Protein AF-W4B5G7-F1 (afdb_monomer_lite)

pLDDT: mean 81.16, std 14.91, range [45.06, 97.25]

Secondary structure (DSSP, 8-state):
-----HHHHHHHHHHHTTSS----------PPPPPGGGT---------HHHHHHHHHHTTT-TTHHHHHHHHHHHHHHHHHHHHH--

Foldseek 3Di:
DDPPPVVVVVVVVQVVVPHDDPPPPPPPPPPPDDDPVNPDDDDDDDDDPVVVVVLCVVCPPPPPVSVVVVVVVVVVVVVVVVVVVVD

Sequence (87 aa):
MSDKNLRETLLKISIRTGGPIEKKEYVNVDVPKPKFEDTHDRTTTWYRKDLLAELNEITKGKRGLKTQILNAILDDYLRERRRKLDE

Structure (mmCIF, N/CA/C/O backbone):
data_AF-W4B5G7-F1
#
_entry.id   AF-W4B5G7-F1
#
loop_
_atom_site.group_PDB
_atom_site.id
_atom_site.type_symbol
_atom_site.label_atom_id
_atom_site.label_alt_id
_atom_site.label_comp_id
_atom_site.label_asym_id
_atom_site.label_entity_id
_atom_site.label_seq_id
_atom_site.pdbx_PDB_ins_code
_atom_site.Cartn_x
_atom_site.Cartn_y
_atom_site.Cartn_z
_atom_site.occupancy
_atom_site.B_iso_or_equiv
_atom_site.auth_seq_id
_atom_site.auth_comp_id
_atom_site.auth_asym_id
_atom_site.auth_atom_id
_atom_site.pdbx_PDB_model_num
ATOM 1 N N . MET A 1 1 ? 0.218 -53.381 14.083 1.00 45.06 1 MET A N 1
ATOM 2 C CA . MET A 1 1 ? 0.003 -53.086 12.650 1.00 45.06 1 MET A CA 1
ATOM 3 C C . MET A 1 1 ? 1.349 -52.665 12.092 1.00 45.06 1 MET A C 1
ATOM 5 O O . MET A 1 1 ? 1.977 -51.817 12.699 1.00 45.06 1 MET A O 1
ATOM 9 N N . SER A 1 2 ? 1.848 -53.360 11.069 1.00 57.53 2 SER A N 1
ATOM 10 C CA . SER A 1 2 ? 3.220 -53.209 10.563 1.00 57.53 2 SER A CA 1
ATOM 11 C C . SER A 1 2 ? 3.401 -51.850 9.885 1.00 57.53 2 SER A C 1
ATOM 13 O O . SER A 1 2 ? 2.699 -51.553 8.915 1.00 57.53 2 SER A O 1
ATOM 15 N N . ASP A 1 3 ? 4.346 -51.060 10.400 1.00 59.16 3 ASP A N 1
ATOM 16 C CA . ASP A 1 3 ? 4.909 -49.886 9.737 1.00 59.16 3 ASP A CA 1
ATOM 17 C C . ASP A 1 3 ? 5.537 -50.343 8.422 1.00 59.16 3 ASP A C 1
ATOM 19 O O . ASP A 1 3 ? 6.676 -50.808 8.358 1.00 59.16 3 ASP A O 1
ATOM 23 N N . LYS A 1 4 ? 4.745 -50.297 7.353 1.00 61.66 4 LYS A N 1
ATOM 24 C CA . LYS A 1 4 ? 5.232 -50.558 6.005 1.00 61.66 4 LYS A CA 1
ATOM 25 C C . LYS A 1 4 ? 6.246 -49.466 5.686 1.00 61.66 4 LYS A C 1
ATOM 27 O O . LYS A 1 4 ? 5.868 -48.308 5.525 1.00 61.66 4 LYS A O 1
ATOM 32 N N . ASN A 1 5 ? 7.520 -49.857 5.634 1.00 70.44 5 ASN A N 1
ATOM 33 C CA . ASN A 1 5 ? 8.676 -49.015 5.349 1.00 70.44 5 ASN A CA 1
ATOM 34 C C . ASN A 1 5 ? 8.379 -48.065 4.185 1.00 70.44 5 ASN A C 1
ATOM 36 O O . ASN A 1 5 ? 8.433 -48.463 3.023 1.00 70.44 5 ASN A O 1
ATOM 40 N N . LEU A 1 6 ? 8.101 -46.795 4.497 1.00 70.25 6 LEU A N 1
ATOM 41 C CA . LEU A 1 6 ? 7.771 -45.741 3.529 1.00 70.25 6 LEU A CA 1
ATOM 42 C C . LEU A 1 6 ? 8.785 -45.693 2.369 1.00 70.25 6 LEU A C 1
ATOM 44 O O . LEU A 1 6 ? 8.441 -45.447 1.215 1.00 70.25 6 LEU A O 1
ATOM 48 N N . ARG A 1 7 ? 10.044 -46.009 2.693 1.00 66.69 7 ARG A N 1
ATOM 49 C CA . ARG A 1 7 ? 11.171 -46.138 1.769 1.00 66.69 7 ARG A CA 1
ATOM 50 C C . ARG A 1 7 ? 10.949 -47.190 0.680 1.00 66.69 7 ARG A C 1
ATOM 52 O O . ARG A 1 7 ? 11.255 -46.916 -0.475 1.00 66.69 7 ARG A O 1
ATOM 59 N N . GLU A 1 8 ? 10.426 -48.367 1.016 1.00 72.62 8 GLU A N 1
ATOM 60 C CA . GLU A 1 8 ? 10.168 -49.439 0.043 1.00 72.62 8 GLU A CA 1
ATOM 61 C C . GLU A 1 8 ? 9.015 -49.081 -0.895 1.00 72.62 8 GLU A C 1
ATOM 63 O O . GLU A 1 8 ? 9.069 -49.369 -2.092 1.00 72.62 8 GLU A O 1
ATOM 68 N N . THR A 1 9 ? 7.988 -48.410 -0.369 1.00 75.88 9 THR A N 1
ATOM 69 C CA . THR A 1 9 ? 6.846 -47.934 -1.154 1.00 75.88 9 THR A CA 1
ATOM 70 C C . THR A 1 9 ? 7.285 -46.885 -2.171 1.00 75.88 9 THR A C 1
ATOM 72 O O . THR A 1 9 ? 6.940 -46.988 -3.347 1.00 75.88 9 THR A O 1
ATOM 75 N N . LEU A 1 10 ? 8.102 -45.919 -1.744 1.00 70.94 10 LEU A N 1
ATOM 76 C CA . LEU A 1 10 ? 8.642 -44.872 -2.614 1.00 70.94 10 LEU A CA 1
ATOM 77 C C . LEU A 1 10 ? 9.590 -45.433 -3.683 1.00 70.94 10 LEU A C 1
ATOM 79 O O . LEU A 1 10 ? 9.512 -45.009 -4.834 1.00 70.94 10 LEU A O 1
ATOM 83 N N . LEU A 1 11 ? 10.426 -46.421 -3.341 1.00 69.81 11 LEU A N 1
ATOM 84 C CA . LEU A 1 11 ? 11.297 -47.096 -4.311 1.00 69.81 11 LEU A CA 1
ATOM 85 C C . LEU A 1 11 ? 10.501 -47.875 -5.366 1.00 69.81 11 LEU A C 1
ATOM 87 O O . LEU A 1 11 ? 10.820 -47.821 -6.549 1.00 69.81 11 LEU A O 1
ATOM 91 N N . LYS A 1 12 ? 9.438 -48.585 -4.969 1.00 71.62 12 LYS A N 1
ATOM 92 C CA . LYS A 1 12 ? 8.573 -49.291 -5.930 1.00 71.62 12 LYS A CA 1
ATOM 93 C C . LYS A 1 12 ? 7.860 -48.330 -6.876 1.00 71.62 12 LYS A C 1
ATOM 95 O O . LYS A 1 12 ? 7.718 -48.637 -8.058 1.00 71.62 12 LYS A O 1
ATOM 100 N N . ILE A 1 13 ? 7.412 -47.183 -6.365 1.00 71.81 13 ILE A N 1
ATOM 101 C CA . ILE A 1 13 ? 6.772 -46.148 -7.181 1.00 71.81 13 ILE A CA 1
ATOM 102 C C . ILE A 1 13 ? 7.782 -45.559 -8.173 1.00 71.81 13 ILE A C 1
ATOM 104 O O . ILE A 1 1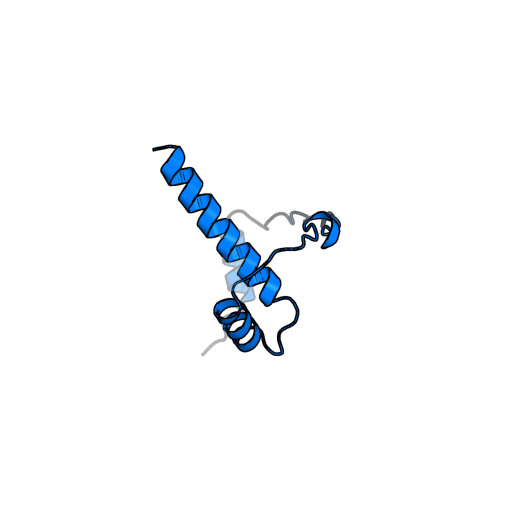3 ? 7.466 -45.488 -9.357 1.00 71.81 13 ILE A O 1
ATOM 108 N N . SER A 1 14 ? 9.000 -45.221 -7.733 1.00 64.50 14 SER A N 1
ATOM 109 C CA . SER A 1 14 ? 10.015 -44.612 -8.605 1.00 64.50 14 SER A CA 1
ATOM 110 C C . SER A 1 14 ? 10.509 -45.549 -9.713 1.00 64.50 14 SER A C 1
ATOM 112 O O . SER A 1 14 ? 10.707 -45.110 -10.845 1.00 64.50 14 SER A O 1
ATOM 114 N N . ILE A 1 15 ? 10.637 -46.851 -9.434 1.00 64.94 15 ILE A N 1
ATOM 115 C CA . ILE A 1 15 ? 10.974 -47.857 -10.454 1.00 64.94 15 ILE A CA 1
ATOM 116 C C . ILE A 1 15 ? 9.849 -47.968 -11.497 1.00 64.94 15 ILE A C 1
ATOM 118 O O . ILE A 1 15 ? 10.126 -48.078 -12.690 1.00 64.94 15 ILE A O 1
ATOM 122 N N . ARG A 1 16 ? 8.577 -47.891 -11.074 1.00 63.91 16 ARG A N 1
ATOM 123 C CA . ARG A 1 16 ? 7.407 -47.993 -11.966 1.00 63.91 16 ARG A CA 1
ATOM 124 C C . ARG A 1 16 ? 7.266 -46.800 -12.918 1.00 63.91 16 ARG A C 1
ATOM 126 O O . ARG A 1 16 ? 6.729 -46.969 -14.007 1.00 63.91 16 ARG A O 1
ATOM 133 N N . THR A 1 17 ? 7.722 -45.613 -12.524 1.00 66.69 17 THR A N 1
ATOM 134 C CA . THR A 1 17 ? 7.550 -44.366 -13.291 1.00 66.69 17 THR A CA 1
ATOM 135 C C . THR A 1 17 ? 8.740 -43.994 -14.181 1.00 66.69 17 THR A C 1
ATOM 137 O O . THR A 1 17 ? 8.779 -42.873 -14.677 1.00 66.69 17 THR A O 1
ATOM 140 N N . GLY A 1 18 ? 9.684 -44.912 -14.425 1.00 62.69 18 GLY A N 1
ATOM 141 C CA . GLY A 1 18 ? 10.755 -44.698 -15.411 1.00 62.69 18 GLY A CA 1
ATOM 142 C C . GLY A 1 18 ? 12.155 -44.454 -14.844 1.00 62.69 18 GLY A C 1
ATOM 143 O O . GLY A 1 18 ? 12.972 -43.830 -15.510 1.00 62.69 18 GLY A O 1
ATOM 144 N N . GLY A 1 19 ? 12.463 -44.981 -13.656 1.00 63.59 19 GLY A N 1
ATOM 145 C CA . GLY A 1 19 ? 13.823 -44.965 -13.109 1.00 63.59 19 GLY A CA 1
ATOM 146 C C . GLY A 1 19 ? 14.125 -43.749 -12.225 1.00 63.59 19 GLY A C 1
ATOM 147 O O . GLY A 1 19 ? 13.252 -42.909 -11.992 1.00 63.59 19 GLY A O 1
ATOM 148 N N . PRO A 1 20 ? 15.335 -43.683 -11.637 1.00 60.97 20 PRO A N 1
ATOM 149 C CA . PRO A 1 20 ? 15.704 -42.595 -10.745 1.00 60.97 20 PRO A CA 1
ATOM 150 C C . PRO A 1 20 ? 15.607 -41.269 -11.495 1.00 60.97 20 PRO A C 1
ATOM 152 O O . PRO A 1 20 ? 16.217 -41.096 -12.545 1.00 60.97 20 PRO A O 1
ATOM 155 N N . ILE A 1 21 ? 14.825 -40.349 -10.931 1.00 62.44 21 ILE A N 1
ATOM 156 C CA . ILE A 1 21 ? 14.710 -38.969 -11.396 1.00 62.44 21 ILE A CA 1
ATOM 157 C C . ILE A 1 21 ? 16.137 -38.433 -11.524 1.00 62.44 21 ILE A C 1
ATOM 159 O O . ILE A 1 21 ? 16.847 -38.349 -10.516 1.00 62.44 21 ILE A O 1
ATOM 163 N N . GLU A 1 22 ? 16.572 -38.126 -12.749 1.00 60.00 22 GLU A N 1
ATOM 164 C CA . GLU A 1 22 ? 17.843 -37.445 -12.971 1.00 60.00 22 GLU A CA 1
ATOM 165 C C . GLU A 1 22 ? 17.864 -36.219 -12.062 1.00 60.00 22 GLU A C 1
ATOM 167 O O . GLU A 1 22 ? 16.938 -35.399 -12.083 1.00 60.00 22 GLU A O 1
ATOM 172 N N . LYS A 1 23 ? 18.889 -36.122 -11.210 1.00 54.19 23 LYS A N 1
ATOM 173 C CA . LYS A 1 23 ? 19.116 -34.926 -10.406 1.00 54.19 23 LYS A CA 1
ATOM 174 C C . LYS A 1 23 ? 19.366 -33.785 -11.384 1.00 54.19 23 LYS A C 1
ATOM 176 O O . LYS A 1 23 ? 20.497 -33.568 -11.802 1.00 54.19 23 LYS A O 1
ATOM 181 N N . LYS A 1 24 ? 18.315 -33.058 -11.758 1.00 57.41 24 LYS A N 1
ATOM 182 C CA . LYS A 1 24 ? 18.468 -31.735 -12.344 1.00 57.41 24 LYS A CA 1
ATOM 183 C C . LYS A 1 24 ? 19.137 -30.897 -11.266 1.00 57.41 24 LYS A C 1
ATOM 185 O O . LYS A 1 24 ? 18.512 -30.570 -10.257 1.00 57.41 24 LYS A O 1
ATOM 190 N N . GLU A 1 25 ? 20.429 -30.645 -11.428 1.00 51.72 25 GLU A N 1
ATOM 191 C CA . GLU A 1 25 ? 21.121 -29.637 -10.641 1.00 51.72 25 GLU A CA 1
ATOM 192 C C . GLU A 1 25 ? 20.436 -28.306 -10.936 1.00 51.72 25 GLU A C 1
ATOM 194 O O . GLU A 1 25 ? 20.578 -27.723 -12.010 1.00 51.72 25 GLU A O 1
ATOM 199 N N . TYR A 1 26 ? 19.618 -27.854 -9.991 1.00 58.03 26 TYR A N 1
ATOM 200 C CA . TYR A 1 26 ? 19.148 -26.485 -9.986 1.00 58.03 26 TYR A CA 1
ATOM 201 C C . TYR A 1 26 ? 20.369 -25.622 -9.698 1.00 58.03 26 TYR A C 1
ATOM 203 O O . TYR A 1 26 ? 20.795 -25.489 -8.550 1.00 58.03 26 TYR A O 1
ATOM 211 N N . VAL A 1 27 ? 20.961 -25.068 -10.753 1.00 54.88 27 VAL A N 1
ATOM 212 C CA . VAL A 1 27 ? 21.906 -23.968 -10.611 1.00 54.88 27 VAL A CA 1
ATOM 213 C C . VAL A 1 27 ? 21.099 -22.823 -10.009 1.00 54.88 27 VAL A C 1
ATOM 215 O O . VAL A 1 27 ? 20.287 -22.201 -10.693 1.00 54.88 27 VAL A O 1
ATOM 218 N N . ASN A 1 28 ? 21.262 -22.590 -8.707 1.00 59.84 28 ASN A N 1
ATOM 219 C CA . ASN A 1 28 ? 20.810 -21.354 -8.084 1.00 59.84 28 ASN A CA 1
ATOM 220 C C . ASN A 1 28 ? 21.658 -20.241 -8.694 1.00 59.84 28 ASN A C 1
ATOM 222 O O . ASN A 1 28 ? 22.748 -19.935 -8.219 1.00 59.84 28 ASN A O 1
ATOM 226 N N . VAL A 1 29 ? 21.187 -19.686 -9.808 1.00 61.12 29 VAL A N 1
ATOM 227 C CA . VAL A 1 29 ? 21.683 -18.407 -10.286 1.00 61.12 29 VAL A CA 1
ATOM 228 C C . VAL A 1 29 ? 21.219 -17.409 -9.235 1.00 61.12 29 VAL A C 1
ATOM 230 O O . VAL A 1 29 ? 20.030 -17.097 -9.165 1.00 61.12 29 VAL A O 1
ATOM 233 N N . ASP A 1 30 ? 22.136 -16.975 -8.371 1.00 64.50 30 ASP A N 1
ATOM 234 C CA . ASP A 1 30 ? 21.913 -15.868 -7.442 1.00 64.50 30 ASP A CA 1
ATOM 235 C C . ASP A 1 30 ? 21.710 -14.596 -8.272 1.00 64.50 30 ASP A C 1
ATOM 237 O O . ASP A 1 30 ? 22.626 -13.807 -8.496 1.00 64.50 30 ASP A O 1
ATOM 241 N N . VAL A 1 31 ? 20.499 -14.419 -8.801 1.00 77.06 31 VAL A N 1
ATOM 242 C CA . VAL A 1 31 ? 20.079 -13.161 -9.405 1.00 77.06 31 VAL A CA 1
ATOM 243 C C . VAL A 1 31 ? 19.870 -12.198 -8.240 1.00 77.06 31 VAL A C 1
ATOM 245 O O . VAL A 1 31 ? 19.006 -12.456 -7.392 1.00 77.06 31 VAL A O 1
ATOM 248 N N . PRO A 1 32 ? 20.645 -11.102 -8.149 1.00 77.56 32 PRO A N 1
ATOM 249 C CA . PRO A 1 32 ? 20.467 -10.132 -7.084 1.00 77.56 32 PRO A CA 1
ATOM 250 C C . PRO A 1 32 ? 19.025 -9.634 -7.105 1.00 77.56 32 PRO A C 1
ATOM 252 O O . PRO A 1 32 ? 18.532 -9.173 -8.136 1.00 77.56 32 PRO A O 1
ATOM 255 N N . LYS A 1 33 ? 18.329 -9.736 -5.968 1.00 79.31 33 LYS A N 1
ATOM 256 C CA . LYS A 1 33 ? 17.008 -9.117 -5.843 1.00 79.31 33 LYS A CA 1
ATOM 257 C C . LYS A 1 33 ? 17.179 -7.609 -6.048 1.00 79.31 33 LYS A C 1
ATOM 259 O O . LYS A 1 33 ? 18.073 -7.038 -5.413 1.00 79.31 33 LYS A O 1
ATOM 264 N N . PRO A 1 34 ? 16.353 -6.971 -6.894 1.00 82.69 34 PRO A N 1
ATOM 265 C CA . PRO A 1 34 ? 16.434 -5.534 -7.097 1.00 82.69 34 PRO A CA 1
ATOM 266 C C . PRO A 1 34 ? 16.233 -4.827 -5.758 1.00 82.69 34 PRO A C 1
ATOM 268 O O . PRO A 1 34 ? 15.423 -5.254 -4.923 1.00 82.69 34 PRO A O 1
ATOM 271 N N . LYS A 1 35 ? 16.998 -3.762 -5.529 1.00 86.38 35 LYS A N 1
ATOM 272 C CA . LYS A 1 35 ? 16.814 -2.922 -4.349 1.00 86.38 35 LYS A CA 1
ATOM 273 C C . LYS A 1 35 ? 15.467 -2.212 -4.462 1.00 86.38 35 LYS A C 1
ATOM 275 O O . LYS A 1 35 ? 14.907 -2.039 -5.541 1.00 86.38 35 LYS A O 1
ATOM 280 N N . PHE A 1 36 ? 14.935 -1.772 -3.325 1.00 83.94 36 PHE A N 1
ATOM 281 C CA . PHE A 1 36 ? 13.665 -1.041 -3.300 1.00 83.94 36 PHE A CA 1
ATOM 282 C C . PHE A 1 36 ? 13.715 0.218 -4.181 1.00 83.94 36 PHE A C 1
ATOM 284 O O . PHE A 1 36 ? 12.772 0.505 -4.908 1.00 83.94 36 PHE A O 1
ATOM 291 N N . GLU A 1 37 ? 14.851 0.911 -4.160 1.00 84.25 37 GLU A N 1
ATOM 292 C CA . GLU A 1 37 ? 15.130 2.106 -4.963 1.00 84.25 37 GLU A CA 1
ATOM 293 C C . GLU A 1 37 ? 15.176 1.817 -6.469 1.00 84.25 37 GLU A C 1
ATOM 295 O O . GLU A 1 37 ? 14.867 2.703 -7.253 1.00 84.25 37 GLU A O 1
ATOM 300 N N . ASP A 1 38 ? 15.465 0.577 -6.879 1.00 87.19 38 ASP A N 1
ATOM 301 C CA . ASP A 1 38 ? 15.466 0.185 -8.295 1.00 87.19 38 ASP A CA 1
ATOM 302 C C . ASP A 1 38 ? 14.036 -0.004 -8.843 1.00 87.19 38 ASP A C 1
ATOM 304 O O . ASP A 1 38 ? 13.839 -0.131 -10.047 1.00 87.19 38 ASP A O 1
ATOM 308 N N . THR A 1 39 ? 13.029 -0.077 -7.962 1.00 87.62 39 THR A N 1
ATOM 309 C CA . THR A 1 39 ? 11.634 -0.404 -8.318 1.00 87.62 39 THR A CA 1
ATOM 310 C C . THR A 1 39 ? 10.618 0.657 -7.895 1.00 87.62 39 THR A C 1
ATOM 312 O O . THR A 1 39 ? 9.459 0.566 -8.294 1.00 87.62 39 THR A O 1
ATOM 315 N N . HIS A 1 40 ? 11.012 1.635 -7.075 1.00 89.19 40 HIS A N 1
ATOM 316 C CA . HIS A 1 40 ? 10.107 2.623 -6.491 1.00 89.19 40 HIS A CA 1
ATOM 317 C C . HIS A 1 40 ? 10.711 4.025 -6.521 1.00 89.19 40 HIS A C 1
ATOM 319 O O . HIS A 1 40 ? 11.747 4.277 -5.904 1.00 89.19 40 HIS A O 1
ATOM 325 N N . ASP A 1 41 ? 9.972 4.961 -7.109 1.00 90.81 41 ASP A N 1
ATOM 326 C CA . ASP A 1 41 ? 10.287 6.384 -7.053 1.00 90.81 41 ASP A CA 1
ATOM 327 C C . ASP A 1 41 ? 9.588 7.075 -5.876 1.00 90.81 41 ASP A C 1
ATOM 329 O O . ASP A 1 41 ? 8.476 6.725 -5.468 1.00 90.81 41 ASP A O 1
ATOM 333 N N . ARG A 1 42 ? 10.244 8.096 -5.311 1.00 87.38 42 ARG A N 1
ATOM 334 C CA . ARG A 1 42 ? 9.642 8.958 -4.285 1.00 87.38 42 ARG A CA 1
ATOM 335 C C . ARG A 1 42 ? 8.956 10.139 -4.957 1.00 87.38 42 ARG A C 1
ATOM 337 O O . ARG A 1 42 ? 9.585 10.899 -5.686 1.00 87.38 42 ARG A O 1
ATOM 344 N N . THR A 1 43 ? 7.683 10.345 -4.643 1.00 88.81 43 THR A N 1
ATOM 345 C CA . THR A 1 43 ? 6.903 11.485 -5.139 1.00 88.81 43 THR A CA 1
ATOM 346 C C . THR A 1 43 ? 6.122 12.130 -4.000 1.00 88.81 43 THR A C 1
ATOM 348 O O . THR A 1 43 ? 5.698 11.456 -3.059 1.00 88.81 43 THR A O 1
ATOM 351 N N . THR A 1 44 ? 5.934 13.447 -4.083 1.00 92.19 44 THR A N 1
ATOM 352 C CA . THR A 1 44 ? 5.123 14.212 -3.132 1.00 92.19 44 THR A CA 1
ATOM 353 C C . THR A 1 44 ? 3.707 14.368 -3.676 1.00 92.19 44 THR A C 1
ATOM 355 O O . THR A 1 44 ? 3.510 14.990 -4.717 1.00 92.19 44 THR A O 1
ATOM 358 N N . THR A 1 45 ? 2.719 13.854 -2.942 1.00 89.69 45 THR A N 1
ATOM 359 C CA . THR A 1 45 ? 1.297 13.903 -3.319 1.00 89.69 45 THR A CA 1
ATOM 360 C C . THR A 1 45 ? 0.463 14.443 -2.165 1.00 89.69 45 THR A C 1
ATOM 362 O O . THR A 1 45 ? 0.767 14.203 -0.995 1.00 89.69 45 THR A O 1
ATOM 365 N N . TRP A 1 46 ? -0.608 15.162 -2.494 1.00 93.06 46 TRP A N 1
ATOM 366 C CA . TRP A 1 46 ? -1.564 15.683 -1.522 1.00 93.06 46 TRP A CA 1
ATOM 367 C C . TRP A 1 46 ? -2.745 14.719 -1.394 1.00 93.06 46 TRP A C 1
ATOM 369 O O . TRP A 1 46 ? -3.400 14.400 -2.383 1.00 93.06 46 TRP A O 1
ATOM 379 N N . TYR A 1 47 ? -3.025 14.271 -0.171 1.00 93.06 47 TYR A N 1
ATOM 380 C CA . TYR A 1 47 ? -4.153 13.391 0.143 1.00 93.06 47 TYR A CA 1
ATOM 381 C C . TYR A 1 47 ? -5.210 14.149 0.942 1.00 93.06 47 TYR A C 1
ATOM 383 O O . TYR A 1 47 ? -4.886 15.047 1.725 1.00 93.06 47 TYR A O 1
ATOM 391 N N . ARG A 1 48 ? -6.481 13.762 0.787 1.00 96.75 48 ARG A N 1
ATOM 392 C CA . ARG A 1 48 ? -7.543 14.272 1.662 1.00 96.75 48 ARG A CA 1
ATOM 393 C C . ARG A 1 48 ? -7.262 13.873 3.114 1.00 96.75 48 ARG A C 1
ATOM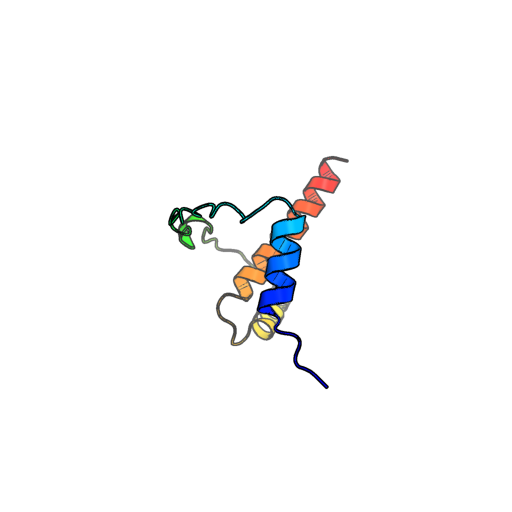 395 O O . ARG A 1 48 ? -6.814 12.758 3.383 1.00 96.75 48 ARG A O 1
ATOM 402 N N . LYS A 1 49 ? -7.522 14.800 4.043 1.00 96.56 49 LYS A N 1
ATOM 403 C CA . LYS A 1 49 ? -7.168 14.654 5.465 1.00 96.56 49 LYS A CA 1
ATOM 404 C C . LYS A 1 49 ? -7.847 13.452 6.126 1.00 96.56 49 LYS A C 1
ATOM 406 O O . LYS A 1 49 ? -7.196 12.742 6.882 1.00 96.56 49 LYS A O 1
ATOM 411 N N . ASP A 1 50 ? -9.122 13.239 5.827 1.00 97.25 50 ASP A N 1
ATOM 412 C CA . ASP A 1 50 ? -9.935 12.130 6.332 1.00 97.25 50 ASP A CA 1
ATOM 413 C C . ASP A 1 50 ? -9.378 10.771 5.889 1.00 97.25 50 ASP A C 1
ATOM 415 O O . ASP A 1 50 ? -9.060 9.932 6.728 1.00 97.25 50 ASP A O 1
ATOM 419 N N . LEU A 1 51 ? -9.138 10.602 4.587 1.00 95.00 51 LEU A N 1
ATOM 420 C CA . LEU A 1 51 ? -8.590 9.362 4.029 1.00 95.00 51 LEU A CA 1
ATOM 421 C C . LEU A 1 51 ? -7.183 9.065 4.551 1.00 95.00 51 LEU A C 1
ATOM 423 O O . LEU A 1 51 ? -6.833 7.919 4.831 1.00 95.00 51 LEU A O 1
ATOM 427 N N . LEU A 1 52 ? -6.356 10.103 4.689 1.00 94.69 52 LEU A N 1
ATOM 428 C CA . LEU A 1 52 ? -5.005 9.950 5.214 1.00 94.69 52 LEU A CA 1
ATOM 429 C C . LEU A 1 52 ? -5.019 9.510 6.683 1.00 94.69 52 LEU A C 1
ATOM 431 O O . LEU A 1 52 ? -4.179 8.699 7.073 1.00 94.69 52 LEU A O 1
ATOM 435 N N . ALA A 1 53 ? -5.945 10.039 7.485 1.00 96.00 53 ALA A N 1
ATOM 436 C CA . ALA A 1 53 ? -6.101 9.655 8.883 1.00 96.00 53 ALA A CA 1
ATOM 437 C C . ALA A 1 53 ? -6.517 8.184 9.008 1.00 96.00 53 ALA A C 1
ATOM 439 O O . ALA A 1 53 ? -5.872 7.432 9.737 1.00 96.00 53 ALA A O 1
ATOM 440 N N . GLU A 1 54 ? -7.514 7.757 8.235 1.00 95.94 54 GLU A N 1
ATOM 441 C CA . GLU A 1 54 ? -7.972 6.366 8.208 1.00 95.94 54 GLU A CA 1
ATOM 442 C C . GLU A 1 54 ? -6.857 5.407 7.763 1.00 95.94 54 GLU A C 1
ATOM 444 O O . GLU A 1 54 ? -6.563 4.422 8.442 1.00 95.94 54 GLU A O 1
ATOM 449 N N . LEU A 1 55 ? -6.144 5.744 6.683 1.00 94.38 55 LEU A N 1
ATO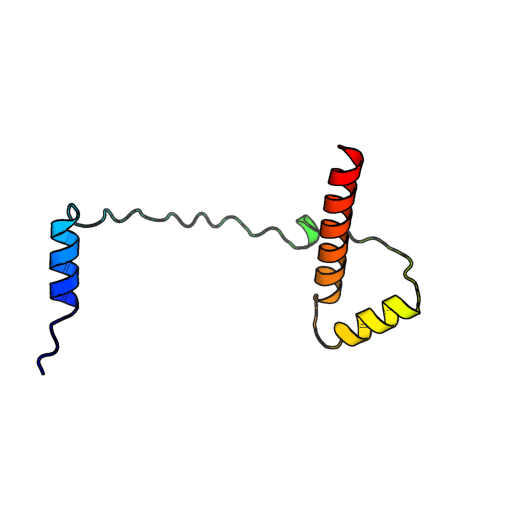M 450 C CA . LEU A 1 55 ? -5.009 4.955 6.206 1.00 94.38 55 LEU A CA 1
ATOM 451 C C . LEU A 1 55 ? -3.900 4.844 7.265 1.00 94.38 55 LEU A C 1
ATOM 453 O O . LEU A 1 55 ? -3.295 3.781 7.426 1.00 94.38 55 LEU A O 1
ATOM 457 N N . ASN A 1 56 ? -3.608 5.927 7.988 1.00 94.25 56 ASN A N 1
ATOM 458 C CA . ASN A 1 56 ? -2.602 5.921 9.050 1.00 94.25 56 ASN A CA 1
ATOM 459 C C . ASN A 1 56 ? -3.023 5.043 10.236 1.00 94.25 56 ASN A C 1
ATOM 461 O O . ASN A 1 56 ? -2.171 4.346 10.781 1.00 94.25 56 ASN A O 1
ATOM 465 N N . GLU A 1 57 ? -4.303 5.037 10.612 1.00 96.31 57 GLU A N 1
ATOM 466 C CA . GLU A 1 57 ? -4.808 4.159 11.674 1.00 96.31 57 GLU A CA 1
ATOM 467 C C . GLU A 1 57 ? -4.742 2.681 11.263 1.00 96.31 57 GLU A C 1
ATOM 469 O O . GLU A 1 57 ? -4.228 1.860 12.021 1.00 96.31 57 GLU A O 1
ATOM 474 N N . ILE A 1 58 ? -5.133 2.337 10.030 1.00 94.69 58 ILE A N 1
ATOM 475 C CA . ILE A 1 58 ? -5.046 0.957 9.506 1.00 94.69 58 ILE A CA 1
ATOM 476 C C . ILE A 1 58 ? -3.593 0.459 9.455 1.00 94.69 58 ILE A C 1
ATOM 478 O O . ILE A 1 58 ? -3.303 -0.718 9.693 1.00 94.69 58 ILE A O 1
ATOM 482 N N . THR A 1 59 ? -2.661 1.350 9.120 1.00 95.62 59 THR A N 1
ATOM 483 C CA . THR A 1 59 ? -1.242 1.008 8.919 1.00 95.62 59 THR A CA 1
ATOM 484 C C . THR A 1 59 ? -0.386 1.202 10.168 1.00 95.62 59 THR A C 1
ATOM 486 O O . THR A 1 59 ? 0.824 0.948 10.144 1.00 95.62 59 THR A O 1
ATOM 489 N N . LYS A 1 60 ? -1.000 1.612 11.280 1.00 94.56 60 LYS A N 1
ATOM 490 C CA . LYS A 1 60 ? -0.325 1.905 12.541 1.00 94.56 60 LYS A CA 1
ATOM 491 C C . LYS A 1 60 ? 0.483 0.701 13.025 1.00 94.56 60 LYS A C 1
ATOM 493 O O . LYS A 1 60 ? -0.002 -0.424 13.091 1.00 94.56 60 LYS A O 1
ATOM 498 N N . GLY A 1 61 ? 1.755 0.940 13.337 1.00 92.69 61 GLY A N 1
ATOM 499 C CA . GLY A 1 61 ? 2.678 -0.094 13.819 1.00 92.69 61 GLY A CA 1
ATOM 500 C C . GLY A 1 61 ? 3.210 -1.061 12.752 1.00 92.69 61 GLY A C 1
ATOM 501 O O . GLY A 1 61 ? 4.027 -1.916 13.084 1.00 92.69 61 GLY A O 1
ATOM 502 N N . LYS A 1 62 ? 2.818 -0.932 11.475 1.00 92.88 62 LYS A N 1
ATOM 503 C CA . LYS A 1 62 ? 3.268 -1.821 10.391 1.00 92.88 62 LYS A CA 1
ATOM 504 C C . LYS A 1 62 ? 4.125 -1.069 9.374 1.00 92.88 62 LYS A C 1
ATOM 506 O O . LYS A 1 62 ? 3.624 -0.368 8.494 1.00 92.88 62 LYS A O 1
ATOM 511 N N . ARG A 1 63 ? 5.448 -1.235 9.472 1.00 90.44 63 ARG A N 1
ATOM 512 C CA . ARG A 1 63 ? 6.406 -0.623 8.538 1.00 90.44 63 ARG A CA 1
ATOM 513 C C . ARG A 1 63 ? 6.161 -1.127 7.110 1.00 90.44 63 ARG A C 1
ATOM 515 O O . ARG A 1 63 ? 6.079 -2.325 6.880 1.00 90.44 63 ARG A O 1
ATOM 522 N N . GLY A 1 64 ? 6.072 -0.205 6.152 1.00 88.88 64 GLY A N 1
ATOM 523 C CA . GLY A 1 64 ? 5.939 -0.512 4.720 1.00 88.88 64 GLY A CA 1
ATOM 524 C C . GLY A 1 64 ? 4.518 -0.833 4.241 1.00 88.88 64 GLY A C 1
ATOM 525 O O . GLY A 1 64 ? 4.256 -0.714 3.046 1.00 88.88 64 GLY A O 1
ATOM 526 N N . LEU A 1 65 ? 3.578 -1.142 5.142 1.00 92.56 65 LEU A N 1
ATOM 527 C CA . LEU A 1 65 ? 2.208 -1.501 4.755 1.00 92.56 65 LEU A CA 1
ATOM 528 C C . LEU A 1 65 ? 1.481 -0.351 4.046 1.00 92.56 65 LEU A C 1
ATOM 530 O O . LEU A 1 65 ? 0.750 -0.573 3.088 1.00 92.56 65 LEU A O 1
ATOM 534 N N . LYS A 1 66 ? 1.724 0.892 4.475 1.00 93.81 66 LYS A N 1
ATOM 535 C CA . LYS A 1 66 ? 1.143 2.077 3.834 1.00 93.81 66 LYS A CA 1
ATOM 536 C C . LYS A 1 66 ? 1.498 2.165 2.351 1.00 93.81 66 LYS A C 1
ATOM 538 O O . LYS A 1 66 ? 0.623 2.402 1.529 1.00 93.81 66 LYS A O 1
ATOM 543 N N . THR A 1 67 ? 2.764 1.933 2.012 1.00 92.44 67 THR A N 1
ATOM 544 C CA . THR A 1 67 ? 3.229 1.923 0.622 1.00 92.44 67 THR A CA 1
ATOM 545 C C . THR A 1 67 ? 2.614 0.766 -0.161 1.00 92.44 67 THR A C 1
ATOM 547 O O . THR A 1 67 ? 2.168 0.972 -1.281 1.00 92.44 67 THR A O 1
ATOM 550 N N . GLN A 1 68 ? 2.520 -0.425 0.438 1.00 93.38 68 GLN A N 1
ATOM 551 C CA . GLN A 1 68 ? 1.894 -1.586 -0.205 1.00 93.38 68 GLN A CA 1
ATOM 552 C C . GLN A 1 68 ? 0.424 -1.333 -0.555 1.00 93.38 68 GLN A C 1
ATOM 554 O O . GLN A 1 68 ? 0.016 -1.603 -1.679 1.00 93.38 68 GLN A O 1
ATOM 559 N N . ILE A 1 69 ? -0.350 -0.775 0.381 1.00 94.94 69 ILE A N 1
ATOM 560 C CA . ILE A 1 69 ? -1.765 -0.450 0.162 1.00 94.94 69 ILE A CA 1
ATOM 561 C C . ILE A 1 69 ? -1.911 0.586 -0.952 1.00 94.94 69 ILE A C 1
ATOM 563 O O . ILE A 1 69 ? -2.712 0.396 -1.861 1.00 94.94 69 ILE A O 1
ATOM 567 N N . LEU A 1 70 ? -1.123 1.665 -0.909 1.00 94.19 70 LEU A N 1
ATOM 568 C CA . LEU A 1 70 ? -1.185 2.711 -1.931 1.00 94.19 70 LEU A CA 1
ATOM 569 C C . LEU A 1 70 ? -0.835 2.172 -3.324 1.00 94.19 70 LEU A C 1
ATOM 571 O O . LEU A 1 70 ? -1.535 2.484 -4.284 1.00 94.19 70 LEU A O 1
ATOM 575 N N . ASN A 1 71 ? 0.195 1.329 -3.429 1.00 94.50 71 ASN A N 1
ATOM 576 C CA . ASN A 1 71 ? 0.586 0.718 -4.698 1.00 94.50 71 ASN A CA 1
ATOM 577 C C . ASN A 1 71 ? -0.485 -0.246 -5.225 1.00 94.50 71 ASN A C 1
ATOM 579 O O . ASN A 1 71 ? -0.764 -0.229 -6.419 1.00 94.50 71 ASN A O 1
ATOM 583 N N . ALA A 1 72 ? -1.107 -1.047 -4.353 1.00 95.38 72 ALA A N 1
ATOM 584 C CA . ALA A 1 72 ? -2.180 -1.962 -4.743 1.00 95.38 72 ALA A CA 1
ATOM 585 C C . ALA A 1 72 ? -3.412 -1.207 -5.264 1.00 95.38 72 ALA A C 1
ATOM 587 O O . ALA A 1 72 ? -3.909 -1.514 -6.342 1.00 95.38 72 ALA A O 1
ATOM 588 N N . ILE A 1 73 ? -3.845 -0.159 -4.551 1.00 95.31 73 ILE A N 1
ATOM 589 C CA . ILE A 1 73 ? -4.962 0.697 -4.983 1.00 95.31 73 ILE A CA 1
ATOM 590 C C . ILE A 1 73 ? -4.662 1.327 -6.347 1.00 95.31 73 ILE A C 1
ATOM 592 O O . ILE A 1 73 ? -5.543 1.401 -7.203 1.00 95.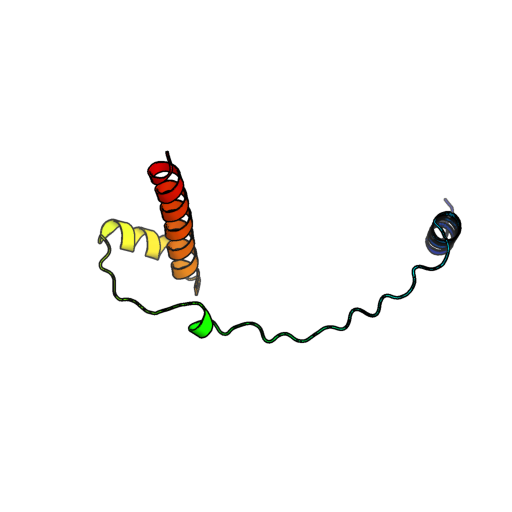31 73 ILE A O 1
ATOM 596 N N . LEU A 1 74 ? -3.427 1.793 -6.555 1.00 94.44 74 LEU A N 1
ATOM 597 C CA . LEU A 1 74 ? -3.030 2.405 -7.817 1.00 94.44 74 LEU A CA 1
ATOM 598 C C . LEU A 1 74 ? -3.014 1.388 -8.965 1.00 94.44 74 LEU A C 1
ATOM 600 O O . LEU A 1 74 ? -3.523 1.700 -10.038 1.00 94.44 74 LEU A O 1
ATOM 604 N N . ASP A 1 75 ? -2.468 0.189 -8.748 1.00 95.56 75 ASP A N 1
ATOM 605 C CA . ASP A 1 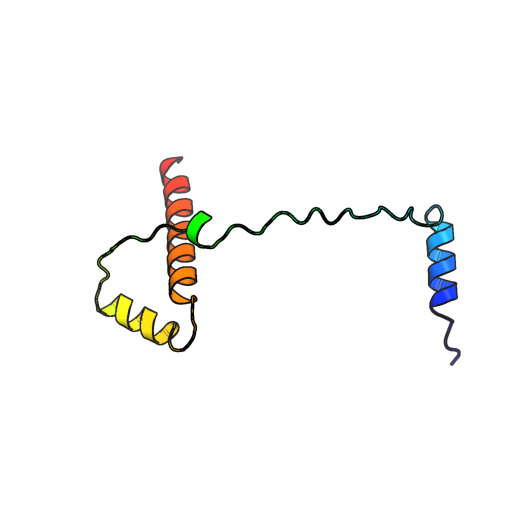75 ? -2.448 -0.886 -9.749 1.00 95.56 75 ASP A CA 1
ATOM 606 C C . ASP A 1 75 ? -3.873 -1.293 -10.147 1.00 95.56 75 ASP A C 1
ATOM 608 O O . ASP A 1 75 ? -4.216 -1.267 -11.331 1.00 95.56 75 ASP A O 1
ATOM 612 N N . ASP A 1 76 ? -4.741 -1.553 -9.168 1.00 96.31 76 ASP A N 1
ATOM 613 C CA . ASP A 1 76 ? -6.138 -1.922 -9.412 1.00 96.31 76 ASP A CA 1
ATOM 614 C C . ASP A 1 76 ? -6.881 -0.831 -10.193 1.00 96.31 76 ASP A C 1
ATOM 616 O O . ASP A 1 76 ? -7.527 -1.110 -11.209 1.00 96.31 76 ASP A O 1
ATOM 620 N N . TYR A 1 77 ? -6.734 0.432 -9.779 1.00 95.50 77 TYR A N 1
ATOM 621 C CA . TYR A 1 77 ? -7.377 1.556 -10.453 1.00 95.50 77 TYR A CA 1
ATOM 622 C C . TYR A 1 77 ? -6.861 1.751 -11.883 1.00 95.50 77 TYR A C 1
ATOM 624 O O . TYR A 1 77 ? -7.650 1.995 -12.799 1.00 95.50 77 TYR A O 1
ATOM 632 N N . LEU A 1 78 ? -5.549 1.636 -12.110 1.00 95.31 78 LEU A N 1
ATOM 633 C CA . LEU A 1 78 ? -4.962 1.772 -13.443 1.00 95.31 78 LEU A CA 1
ATOM 634 C C . LEU A 1 78 ? -5.390 0.631 -14.368 1.00 95.31 78 LEU A C 1
ATOM 636 O O . LEU A 1 78 ? -5.702 0.889 -15.532 1.00 95.31 78 LEU A O 1
ATOM 640 N N . ARG A 1 79 ? -5.448 -0.608 -13.869 1.00 94.88 79 ARG A N 1
ATOM 641 C CA . ARG A 1 79 ? -5.956 -1.762 -14.627 1.00 94.88 79 ARG A CA 1
ATOM 642 C C . ARG A 1 79 ? -7.411 -1.568 -15.022 1.00 94.88 79 ARG A C 1
ATOM 644 O O . ARG A 1 79 ? -7.757 -1.751 -16.188 1.00 94.88 79 ARG A O 1
ATOM 651 N N . GLU A 1 80 ? -8.252 -1.156 -14.077 1.00 95.12 80 GLU A N 1
ATOM 652 C CA . GLU A 1 80 ? -9.663 -0.898 -14.349 1.00 95.12 80 GLU A CA 1
ATOM 653 C C . GLU A 1 80 ? -9.840 0.239 -15.364 1.00 95.12 80 GLU A C 1
ATOM 655 O O . GLU A 1 80 ? -10.659 0.135 -16.280 1.00 95.12 80 GLU A O 1
ATOM 660 N N . ARG A 1 81 ? -9.056 1.316 -15.235 1.00 93.75 81 ARG A N 1
ATOM 661 C CA . ARG A 1 81 ? -9.091 2.446 -16.167 1.00 93.75 81 ARG A CA 1
ATOM 662 C C . ARG A 1 81 ? -8.637 2.075 -17.568 1.00 93.75 81 ARG A C 1
ATOM 664 O O . ARG A 1 81 ? -9.292 2.511 -18.505 1.00 93.75 81 ARG A O 1
ATOM 671 N N . ARG A 1 82 ? -7.575 1.279 -17.718 1.00 93.50 82 ARG A N 1
ATOM 672 C CA . ARG A 1 82 ? -7.123 0.793 -19.032 1.00 93.50 82 ARG A CA 1
ATOM 673 C C . ARG A 1 82 ? -8.202 -0.041 -19.709 1.00 93.50 82 ARG A C 1
ATOM 675 O O . ARG A 1 82 ? -8.586 0.283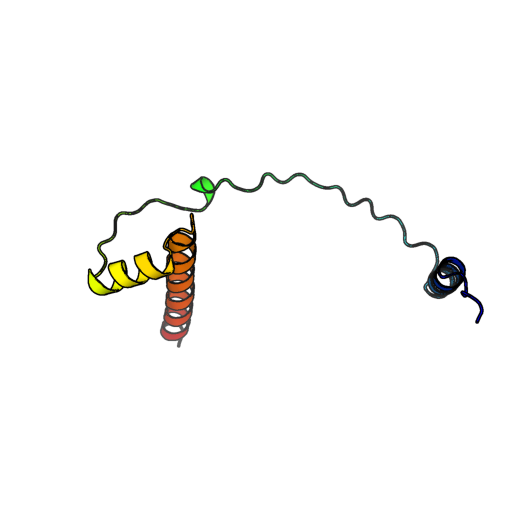 -20.821 1.00 93.50 82 ARG A O 1
ATOM 682 N N . ARG A 1 83 ? -8.798 -0.998 -18.987 1.00 92.38 83 ARG A N 1
ATOM 683 C CA . ARG A 1 83 ? -9.901 -1.813 -19.522 1.00 92.38 83 ARG A CA 1
ATOM 684 C C . ARG A 1 83 ? -11.054 -0.963 -20.066 1.00 92.38 83 ARG A C 1
ATOM 686 O O . ARG A 1 83 ? -11.586 -1.285 -21.110 1.00 92.38 83 ARG A O 1
ATOM 693 N N . LYS A 1 84 ? -11.417 0.120 -19.372 1.00 88.94 84 LYS A N 1
ATOM 694 C CA . LYS A 1 84 ? -12.501 1.033 -19.784 1.00 88.94 84 LYS A CA 1
ATOM 695 C C . LYS A 1 84 ? -12.128 2.005 -20.909 1.00 88.94 84 LYS A C 1
ATOM 697 O O . LYS A 1 84 ? -13.014 2.673 -21.420 1.00 88.94 84 LYS A O 1
ATOM 702 N N . LEU A 1 85 ? -10.840 2.195 -21.188 1.00 82.25 85 LEU A N 1
ATOM 703 C CA . LEU A 1 85 ? -10.358 3.071 -22.262 1.00 82.25 85 LEU A CA 1
ATOM 704 C C . LEU A 1 85 ? -10.133 2.303 -23.568 1.00 82.25 85 LEU A C 1
ATOM 706 O O . LEU A 1 85 ? -10.159 2.915 -24.630 1.00 82.25 85 LEU A O 1
ATOM 710 N N . ASP A 1 86 ? -9.904 0.994 -23.467 1.00 69.38 86 ASP A N 1
ATOM 711 C CA . ASP A 1 86 ? -9.753 0.080 -24.601 1.00 69.38 86 ASP A CA 1
ATOM 712 C C . ASP A 1 86 ? -11.107 -0.514 -25.078 1.00 69.38 86 ASP A C 1
ATOM 714 O O . ASP A 1 86 ? -11.132 -1.259 -26.058 1.00 69.38 86 ASP A O 1
ATOM 718 N N . GLU A 1 87 ? -12.214 -0.191 -24.390 1.00 55.12 87 GLU A N 1
ATOM 719 C CA . GLU A 1 87 ? -13.618 -0.478 -24.760 1.00 55.12 87 GLU A CA 1
ATOM 720 C C . GLU A 1 87 ? -14.261 0.718 -25.481 1.00 55.12 87 GLU A C 1
ATOM 722 O O . GLU A 1 87 ? -14.967 0.479 -26.489 1.00 55.12 87 GLU A O 1
#

Radius of gyration: 25.91 Å; chains: 1; bounding box: 36×69×39 Å